Protein AF-A0A2N1M8H1-F1 (afdb_monomer)

Sequence (147 aa):
MIKPDRKKKKKLKVKGPETSVSSFRYTPVETLIEIKKPDVLPATIKQPIPSDDWNTWHDKLGILIPNDLLPYVTEDPIYVSKRQEKLKGKHLAPGTKKWFEAIEDRKRAAEQIVENETYMREWTARAKLWGTSFNSIEHRVAHLRIY

Mean predicted aligned error: 17.43 Å

Structure (mmCIF, N/CA/C/O backbone):
data_AF-A0A2N1M8H1-F1
#
_entry.id   AF-A0A2N1M8H1-F1
#
loop_
_atom_site.group_PDB
_atom_site.id
_atom_site.type_symbol
_atom_site.label_atom_id
_atom_site.label_alt_id
_atom_site.label_comp_id
_atom_site.label_asym_id
_atom_site.label_entity_id
_atom_site.label_seq_id
_atom_site.pdbx_PDB_ins_code
_atom_site.Cartn_x
_atom_site.Cartn_y
_atom_site.Cartn_z
_atom_site.occupancy
_atom_site.B_iso_or_equiv
_atom_site.auth_seq_id
_atom_site.auth_comp_id
_atom_site.auth_asym_id
_atom_site.auth_atom_id
_atom_site.pdbx_PDB_model_num
ATOM 1 N N . MET A 1 1 ? 56.150 -26.799 7.725 1.00 42.25 1 MET A N 1
ATOM 2 C CA . MET A 1 1 ? 55.649 -26.504 6.360 1.00 42.25 1 MET A CA 1
ATOM 3 C C . MET A 1 1 ? 54.594 -27.542 5.998 1.00 42.25 1 MET A C 1
ATOM 5 O O . MET A 1 1 ? 54.936 -28.701 5.813 1.00 42.25 1 MET A O 1
ATOM 9 N N . ILE A 1 2 ? 53.314 -27.160 6.004 1.00 44.47 2 ILE A N 1
ATOM 10 C CA . ILE A 1 2 ? 52.161 -28.065 5.854 1.00 44.47 2 ILE A CA 1
ATOM 11 C C . ILE A 1 2 ? 51.656 -27.968 4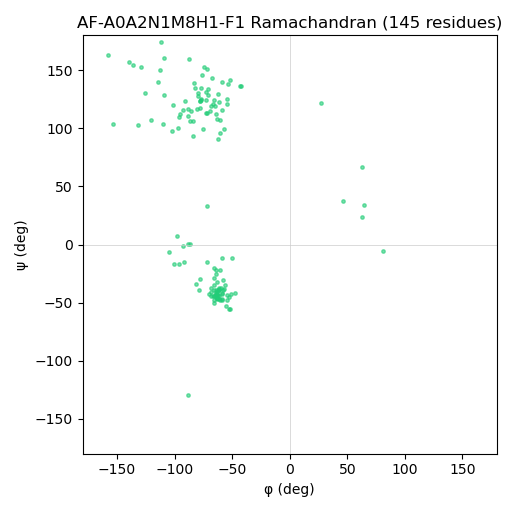.409 1.00 44.47 2 ILE A C 1
ATOM 13 O O . ILE A 1 2 ? 51.309 -26.883 3.949 1.00 44.47 2 ILE A O 1
ATOM 17 N N . LYS A 1 3 ? 51.653 -29.089 3.679 1.00 48.41 3 LYS A N 1
ATOM 18 C CA . LYS A 1 3 ? 51.084 -29.188 2.323 1.00 48.41 3 LYS A CA 1
ATOM 19 C C . LYS A 1 3 ? 49.565 -29.399 2.429 1.00 48.41 3 LYS A C 1
ATOM 21 O O . LYS A 1 3 ? 49.163 -30.261 3.209 1.00 48.41 3 LYS A O 1
ATOM 26 N N . PRO A 1 4 ? 48.716 -28.695 1.661 1.00 48.53 4 PRO A N 1
ATOM 27 C CA . PRO A 1 4 ? 47.286 -28.971 1.668 1.00 48.53 4 PRO A CA 1
ATOM 28 C C . PRO A 1 4 ? 46.940 -30.190 0.799 1.00 48.53 4 PRO A C 1
ATOM 30 O O . PRO A 1 4 ? 47.341 -30.308 -0.360 1.00 48.53 4 PRO A O 1
ATOM 33 N N . ASP A 1 5 ? 46.175 -31.087 1.411 1.00 43.78 5 ASP A N 1
ATOM 34 C CA . ASP A 1 5 ? 45.661 -32.352 0.894 1.00 43.78 5 ASP A CA 1
ATOM 35 C C . ASP A 1 5 ? 44.533 -32.130 -0.142 1.00 43.78 5 ASP A C 1
ATOM 37 O O . ASP A 1 5 ? 43.533 -31.452 0.118 1.00 43.78 5 ASP A O 1
ATOM 41 N N . ARG A 1 6 ? 44.691 -32.686 -1.353 1.00 48.41 6 ARG A N 1
ATOM 42 C CA . ARG A 1 6 ? 43.713 -32.597 -2.455 1.00 48.41 6 ARG A CA 1
ATOM 43 C C . ARG A 1 6 ? 42.649 -33.686 -2.291 1.00 48.41 6 ARG A C 1
ATOM 45 O O . ARG A 1 6 ? 42.781 -34.789 -2.821 1.00 48.41 6 ARG A O 1
ATOM 52 N N . LYS A 1 7 ? 41.531 -33.354 -1.640 1.00 50.09 7 LYS A N 1
ATOM 53 C CA . LYS A 1 7 ? 40.344 -34.225 -1.595 1.00 50.09 7 LYS A CA 1
ATOM 54 C C . LYS A 1 7 ? 39.739 -34.413 -2.998 1.00 50.09 7 LYS A C 1
ATOM 56 O O . LYS A 1 7 ? 39.186 -33.485 -3.587 1.00 50.09 7 LYS A O 1
ATOM 61 N N . LYS A 1 8 ? 39.820 -35.640 -3.526 1.00 49.22 8 LYS A N 1
ATOM 62 C CA . LYS A 1 8 ? 39.159 -36.088 -4.765 1.00 49.22 8 LYS A CA 1
ATOM 63 C C . LYS A 1 8 ? 37.633 -36.102 -4.578 1.00 49.22 8 LYS A C 1
ATOM 65 O O . LYS A 1 8 ? 37.123 -36.834 -3.732 1.00 49.22 8 LYS A O 1
ATOM 70 N N . LYS A 1 9 ? 36.886 -35.345 -5.390 1.00 51.19 9 LYS A N 1
ATOM 71 C CA . LYS A 1 9 ? 35.415 -35.438 -5.459 1.00 51.19 9 LYS A CA 1
ATOM 72 C C . LYS A 1 9 ? 35.010 -36.665 -6.292 1.00 51.19 9 LYS A C 1
ATOM 74 O O . LYS A 1 9 ? 35.322 -36.736 -7.479 1.00 51.19 9 LYS A O 1
ATOM 79 N N . LYS A 1 10 ? 34.318 -37.631 -5.674 1.00 44.69 10 LYS A N 1
ATOM 80 C CA . LYS A 1 10 ? 33.643 -38.748 -6.362 1.00 44.69 10 LYS A CA 1
ATOM 81 C C . LYS A 1 10 ? 32.501 -38.192 -7.229 1.00 44.69 10 LYS A C 1
ATOM 83 O O . LYS A 1 10 ? 31.631 -37.495 -6.716 1.00 44.69 10 LYS A O 1
ATOM 88 N N . LYS A 1 11 ? 32.502 -38.504 -8.531 1.00 45.94 11 LYS A N 1
ATOM 89 C CA . LYS A 1 11 ? 31.387 -38.234 -9.456 1.00 45.94 11 LYS A CA 1
ATOM 90 C C . LYS A 1 11 ? 30.229 -39.185 -9.136 1.00 45.94 11 LYS A C 1
ATOM 92 O O . LYS A 1 11 ? 30.358 -40.390 -9.334 1.00 45.94 11 LYS A O 1
ATOM 97 N N . LEU A 1 12 ? 29.114 -38.644 -8.652 1.00 46.00 12 LEU A N 1
ATOM 98 C CA . LEU A 1 12 ? 27.834 -39.348 -8.583 1.00 46.00 12 LEU A CA 1
ATOM 99 C C . LEU A 1 12 ? 27.211 -39.371 -9.983 1.00 46.00 12 LEU A C 1
ATOM 101 O O . LEU A 1 12 ? 27.070 -38.341 -10.639 1.00 46.00 12 LEU A O 1
ATOM 105 N N . LYS A 1 13 ? 26.909 -40.580 -10.450 1.00 41.41 13 LYS A N 1
ATOM 106 C CA . LYS A 1 13 ? 26.335 -40.886 -11.757 1.00 41.41 13 LYS A CA 1
ATOM 107 C C . LYS A 1 13 ? 24.819 -40.712 -11.661 1.00 41.41 13 LYS A C 1
ATOM 109 O O . LYS A 1 13 ? 24.155 -41.528 -11.030 1.00 41.41 13 LYS A O 1
ATOM 114 N N . VAL A 1 14 ? 24.288 -39.637 -12.240 1.00 41.50 14 VAL A N 1
ATOM 115 C CA . VAL A 1 14 ? 22.838 -39.410 -12.337 1.00 41.50 14 VAL A CA 1
ATOM 116 C C . VAL A 1 14 ? 22.309 -40.237 -13.506 1.00 41.50 14 VAL A C 1
ATOM 118 O O . VAL A 1 14 ? 22.723 -40.057 -14.649 1.00 41.50 14 VAL A O 1
ATOM 121 N N . LYS A 1 15 ? 21.446 -41.197 -13.181 1.00 39.72 15 LYS A N 1
ATOM 122 C CA . LYS A 1 15 ? 20.720 -42.064 -14.110 1.00 39.72 15 LYS A CA 1
ATOM 123 C C . LYS A 1 15 ? 19.425 -41.325 -14.471 1.00 39.72 15 LYS A C 1
ATOM 125 O O . LYS A 1 15 ? 18.656 -41.001 -13.570 1.00 39.72 15 LYS A O 1
ATOM 130 N N . GLY A 1 16 ? 19.243 -40.973 -15.742 1.00 38.59 16 GLY A N 1
ATOM 131 C CA . GLY A 1 16 ? 18.043 -40.280 -16.218 1.00 38.59 16 GLY A CA 1
ATOM 132 C C . GLY A 1 16 ? 16.817 -41.202 -16.244 1.00 38.59 16 GLY A C 1
ATOM 133 O O . GLY A 1 16 ? 16.988 -42.407 -16.433 1.00 38.59 16 GLY A O 1
ATOM 134 N N . PRO A 1 17 ? 15.597 -40.670 -16.068 1.00 45.47 17 PRO A N 1
ATOM 135 C CA . PRO A 1 17 ? 14.384 -41.382 -16.431 1.00 45.47 17 PRO A CA 1
ATOM 136 C C . PRO A 1 17 ? 13.955 -41.021 -17.861 1.00 45.47 17 PRO A C 1
ATOM 138 O O . PRO A 1 17 ? 13.609 -39.881 -18.172 1.00 45.47 17 PRO A O 1
ATOM 141 N N . GLU A 1 18 ? 13.984 -42.032 -18.724 1.00 37.56 18 GLU A N 1
ATOM 142 C CA . GLU A 1 18 ? 13.309 -42.067 -20.019 1.00 37.56 18 GLU A CA 1
ATOM 143 C C . GLU A 1 18 ? 11.797 -41.934 -19.786 1.00 37.56 18 GLU A C 1
ATOM 145 O O . GLU A 1 18 ? 11.207 -42.728 -19.056 1.00 37.56 18 GLU A O 1
ATOM 150 N N . THR A 1 19 ? 11.160 -40.922 -20.378 1.00 38.97 19 THR A N 1
ATOM 151 C CA . THR A 1 19 ? 9.695 -40.798 -20.373 1.00 38.97 19 THR A CA 1
ATOM 152 C C . THR A 1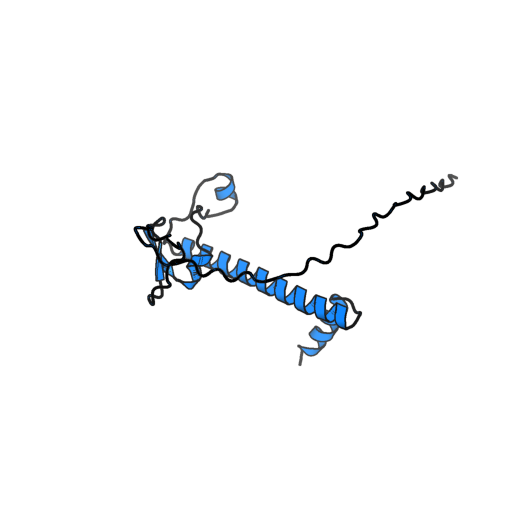 19 ? 9.190 -41.050 -21.786 1.00 38.97 19 THR A C 1
ATOM 154 O O . THR A 1 19 ? 9.337 -40.218 -22.678 1.00 38.97 19 THR A O 1
ATOM 157 N N . SER A 1 20 ? 8.641 -42.248 -21.979 1.00 39.03 20 SER A N 1
ATOM 158 C CA . SER A 1 20 ? 7.969 -42.691 -23.195 1.00 39.03 20 SER A CA 1
ATOM 159 C C . SER A 1 20 ? 6.552 -42.111 -23.267 1.00 39.03 20 SER A C 1
ATOM 161 O O . SER A 1 20 ? 5.754 -42.305 -22.358 1.00 39.03 20 SER A O 1
ATOM 163 N N . VAL A 1 21 ? 6.296 -41.409 -24.373 1.00 42.88 21 VAL A N 1
ATOM 164 C CA . VAL A 1 21 ? 5.066 -41.305 -25.183 1.00 42.88 21 VAL A CA 1
ATOM 165 C C . VAL A 1 21 ? 3.714 -41.535 -24.485 1.00 42.88 21 VAL A C 1
ATOM 167 O O . VAL A 1 21 ? 3.389 -42.650 -24.097 1.00 42.88 21 VAL A O 1
ATOM 170 N N . SER A 1 22 ? 2.829 -40.535 -24.541 1.00 39.84 22 SER A N 1
ATOM 171 C CA . SER A 1 22 ? 1.408 -40.804 -24.811 1.00 39.84 22 SER A CA 1
ATOM 172 C C . SER A 1 22 ? 0.743 -39.589 -25.453 1.00 39.84 22 SER A C 1
ATOM 174 O O . SER A 1 22 ? 0.475 -38.574 -24.812 1.00 39.84 22 SER A O 1
ATOM 176 N N . SER A 1 23 ? 0.521 -39.695 -26.761 1.00 44.16 23 SER A N 1
ATOM 177 C CA . SER A 1 23 ? -0.279 -38.761 -27.546 1.00 44.16 23 SER A CA 1
ATOM 178 C C . SER A 1 23 ? -1.753 -39.023 -27.235 1.00 44.16 23 SER A C 1
ATOM 180 O O . SER A 1 23 ? -2.344 -39.972 -27.747 1.00 44.16 23 SER A O 1
ATOM 182 N N . PHE A 1 24 ? -2.345 -38.206 -26.366 1.00 43.50 24 PHE A N 1
ATOM 183 C CA . PHE A 1 24 ? -3.786 -38.230 -26.141 1.00 43.50 24 PHE A CA 1
ATOM 184 C C . PHE A 1 24 ? -4.474 -37.344 -27.183 1.00 43.50 24 PHE A C 1
ATOM 186 O O . PHE A 1 24 ? -4.265 -36.134 -27.243 1.00 43.50 24 PHE A O 1
ATOM 193 N N . ARG A 1 25 ? -5.268 -37.985 -28.045 1.00 38.53 25 ARG A N 1
ATOM 194 C CA . ARG A 1 25 ? -6.170 -37.336 -28.998 1.00 38.53 25 ARG A CA 1
ATOM 195 C C . ARG A 1 25 ? -7.352 -36.746 -28.228 1.00 38.53 25 ARG A C 1
ATOM 197 O O . ARG A 1 25 ? -7.968 -37.453 -27.436 1.00 38.53 25 ARG A O 1
ATOM 204 N N . TYR A 1 26 ? -7.687 -35.488 -28.492 1.00 37.12 26 TYR A N 1
ATOM 205 C CA . TYR A 1 26 ? -8.922 -34.875 -28.010 1.00 37.12 26 TYR A CA 1
ATOM 206 C C . TYR A 1 26 ? -10.026 -35.075 -29.051 1.00 37.12 26 TYR A C 1
ATOM 208 O O . TYR A 1 26 ? -9.876 -34.661 -30.199 1.00 37.12 26 TYR A O 1
ATOM 216 N N . THR A 1 27 ? -11.138 -35.681 -28.646 1.00 47.34 27 THR A N 1
ATOM 217 C CA . THR A 1 27 ? -12.429 -35.546 -29.334 1.00 47.34 27 THR A CA 1
ATOM 218 C C . THR A 1 27 ? -13.353 -34.716 -28.445 1.00 47.34 27 THR A C 1
ATOM 220 O O . THR A 1 27 ? -13.493 -35.065 -27.269 1.00 47.34 27 THR A O 1
ATOM 223 N N . PRO A 1 28 ? -13.994 -33.649 -28.951 1.00 40.12 28 PRO A N 1
ATOM 224 C CA . PRO A 1 28 ? -15.018 -32.937 -28.203 1.00 40.12 28 PRO A CA 1
ATOM 225 C C . PRO A 1 28 ? -16.322 -33.739 -28.248 1.00 40.12 28 PRO A C 1
ATOM 227 O O . PRO A 1 28 ? -16.825 -34.055 -29.324 1.00 40.12 28 PRO A O 1
ATOM 230 N N . VAL A 1 29 ? -16.862 -34.077 -27.079 1.00 42.94 29 VAL A N 1
ATOM 231 C CA . VAL A 1 29 ? -18.229 -34.589 -26.940 1.00 42.94 29 VAL A CA 1
ATOM 232 C C . VAL A 1 29 ? -19.105 -33.402 -26.554 1.00 42.94 29 VAL A C 1
ATOM 234 O O . VAL A 1 29 ? -19.115 -32.977 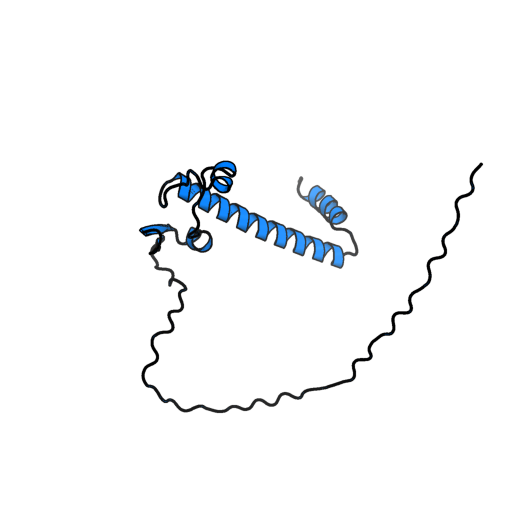-25.400 1.00 42.94 29 VAL A O 1
ATOM 237 N N . GLU A 1 30 ? -19.815 -32.845 -27.530 1.00 50.44 30 GLU A N 1
ATOM 238 C CA . GLU A 1 30 ? -20.933 -31.940 -27.280 1.00 50.44 30 GLU A CA 1
ATOM 239 C C . GLU A 1 30 ? -22.103 -32.771 -26.749 1.00 50.44 30 GLU A C 1
ATOM 241 O O . GLU A 1 30 ? -22.654 -33.620 -27.446 1.00 50.44 30 GLU A O 1
ATOM 246 N N . THR A 1 31 ? -22.474 -32.549 -25.491 1.00 51.34 31 THR A N 1
ATOM 247 C CA . THR A 1 31 ? -23.744 -33.032 -24.943 1.00 51.34 31 THR A CA 1
ATOM 248 C C . THR A 1 31 ? -24.542 -31.824 -24.478 1.00 51.34 31 THR A C 1
ATOM 250 O O . THR A 1 31 ? -24.205 -31.162 -23.499 1.00 51.34 31 THR A O 1
ATOM 253 N N . LEU A 1 32 ? -25.587 -31.511 -25.247 1.00 46.72 32 LEU A N 1
ATOM 254 C CA . LEU A 1 32 ? -26.647 -30.580 -24.882 1.00 46.72 32 LEU A CA 1
ATOM 255 C C . LEU A 1 32 ? -27.379 -31.147 -23.665 1.00 46.72 32 LEU A C 1
ATOM 257 O O . LEU A 1 32 ? -28.105 -32.132 -23.789 1.00 46.72 32 LEU A O 1
ATOM 261 N N . ILE A 1 33 ? -27.181 -30.541 -22.494 1.00 48.59 33 ILE A N 1
ATOM 262 C CA . ILE A 1 33 ? -27.968 -30.871 -21.307 1.00 48.59 33 ILE A CA 1
ATOM 263 C C . ILE A 1 33 ? -29.117 -29.874 -21.196 1.00 48.59 33 ILE A C 1
ATOM 265 O O . ILE A 1 33 ? -28.956 -28.680 -20.953 1.00 48.59 33 ILE A O 1
ATOM 269 N N . GLU A 1 34 ? -30.274 -30.465 -21.447 1.00 46.44 34 GLU A N 1
ATOM 270 C CA . GLU A 1 34 ? -31.648 -30.025 -21.316 1.00 46.44 34 GLU A CA 1
ATOM 271 C C . GLU A 1 34 ? -31.934 -29.248 -20.020 1.00 46.44 34 GLU A C 1
ATOM 273 O O . GLU A 1 34 ? -31.504 -29.597 -18.919 1.00 46.44 34 GLU A O 1
ATOM 278 N N . ILE A 1 35 ? -32.685 -28.159 -20.177 1.00 50.50 35 ILE A N 1
ATOM 279 C CA . ILE A 1 35 ? -33.050 -27.211 -19.128 1.00 50.50 35 ILE A CA 1
ATOM 280 C C . ILE A 1 35 ? -34.023 -27.884 -18.156 1.00 50.50 35 ILE A C 1
ATOM 282 O O . ILE A 1 35 ? -35.178 -28.142 -18.491 1.00 50.50 35 ILE A O 1
ATOM 286 N N . LYS A 1 36 ? -33.586 -28.072 -16.910 1.00 34.25 36 LYS A N 1
ATOM 287 C CA . LYS A 1 36 ? -34.465 -28.328 -15.764 1.00 34.25 36 LYS A CA 1
ATOM 288 C C . LYS A 1 36 ? -34.061 -27.407 -14.609 1.00 34.25 36 LYS A C 1
ATOM 290 O O . LYS A 1 36 ? -33.063 -27.641 -13.937 1.00 34.25 36 LYS A O 1
ATOM 295 N N . LYS A 1 37 ? -34.832 -26.337 -14.394 1.00 46.84 37 LYS A N 1
ATOM 296 C CA . LYS A 1 37 ? -34.921 -25.638 -13.095 1.00 46.84 37 LYS A CA 1
ATOM 297 C C . LYS A 1 37 ? -35.934 -26.410 -12.237 1.00 46.84 37 LYS A C 1
ATOM 299 O O . LYS A 1 37 ? -36.940 -26.854 -12.794 1.00 46.84 37 LYS A O 1
ATOM 304 N N . PRO A 1 38 ? -35.678 -26.608 -10.933 1.00 48.78 38 PRO A N 1
ATOM 305 C CA . PRO A 1 38 ? -35.945 -25.528 -9.981 1.00 48.78 38 PRO A CA 1
ATOM 306 C C . PRO A 1 38 ? -34.890 -25.342 -8.870 1.00 48.78 38 PRO A C 1
ATOM 308 O O . PRO A 1 38 ? -34.143 -26.248 -8.518 1.00 48.78 38 PRO A O 1
ATOM 311 N N . ASP A 1 39 ? -34.889 -24.115 -8.347 1.00 49.38 39 ASP A N 1
ATOM 312 C CA . ASP A 1 39 ? -34.418 -23.669 -7.029 1.00 49.38 39 ASP A CA 1
ATOM 313 C C . ASP A 1 39 ? -32.931 -23.834 -6.686 1.00 49.38 39 ASP A C 1
ATOM 315 O O . ASP A 1 39 ? -32.535 -24.526 -5.751 1.00 49.38 39 ASP A O 1
ATOM 319 N N . VAL A 1 40 ? -32.090 -23.083 -7.403 1.00 41.75 40 VAL A N 1
ATOM 320 C CA . VAL A 1 40 ? -30.718 -22.787 -6.975 1.00 41.75 40 VAL A CA 1
ATOM 321 C C . VAL A 1 40 ? -30.723 -21.431 -6.268 1.00 41.75 40 VAL A C 1
ATOM 323 O O . VAL A 1 40 ? -30.963 -20.397 -6.893 1.00 41.75 40 VAL A O 1
ATOM 326 N N . LEU A 1 41 ? -30.470 -21.452 -4.956 1.00 58.16 41 LEU A N 1
ATOM 327 C CA . LEU A 1 41 ? -30.067 -20.287 -4.160 1.00 58.16 41 LEU A CA 1
ATOM 328 C C . LEU A 1 41 ? -29.013 -19.493 -4.944 1.00 58.16 41 LEU A C 1
ATOM 330 O O . LEU A 1 41 ? -28.111 -20.127 -5.497 1.00 58.16 41 LEU A O 1
ATOM 334 N N . PRO A 1 42 ? -29.067 -18.149 -5.012 1.00 46.12 42 PRO A N 1
ATOM 335 C CA . PRO A 1 42 ? -28.033 -17.416 -5.719 1.00 46.12 42 PRO A CA 1
ATOM 336 C C . PRO A 1 42 ? -26.701 -17.751 -5.055 1.00 46.12 42 PRO A C 1
ATOM 338 O O . PRO A 1 42 ? -26.487 -17.453 -3.879 1.00 46.12 42 PRO A O 1
ATOM 341 N N . ALA A 1 43 ? -25.812 -18.400 -5.807 1.00 46.56 43 ALA A N 1
ATOM 342 C CA . ALA A 1 43 ? -24.410 -18.454 -5.463 1.00 46.56 43 ALA A CA 1
ATOM 343 C C . ALA A 1 43 ? -23.963 -16.996 -5.363 1.00 46.56 43 ALA A C 1
ATOM 345 O O . ALA A 1 43 ? -23.787 -16.321 -6.376 1.00 46.56 43 ALA A O 1
ATOM 346 N N . THR A 1 44 ? -23.893 -16.485 -4.132 1.00 43.94 44 THR A N 1
ATOM 347 C CA . THR A 1 44 ? -23.395 -15.154 -3.824 1.00 43.94 44 THR A CA 1
ATOM 348 C C . THR A 1 44 ? -21.943 -15.123 -4.269 1.00 43.94 44 THR A C 1
ATOM 350 O O . THR A 1 44 ? -21.031 -15.489 -3.527 1.00 43.94 44 THR A O 1
ATOM 353 N N . ILE A 1 45 ? -21.723 -14.711 -5.514 1.00 49.75 45 ILE A N 1
ATOM 354 C CA . ILE A 1 45 ? -20.451 -14.175 -5.961 1.00 49.75 45 ILE A CA 1
ATOM 355 C C . ILE A 1 45 ? -20.247 -12.940 -5.078 1.00 49.75 45 ILE A C 1
ATOM 357 O O . ILE A 1 45 ? -20.816 -11.885 -5.325 1.00 49.75 45 ILE A O 1
ATOM 361 N N . LYS A 1 46 ? -19.500 -13.103 -3.978 1.00 55.69 46 LYS A N 1
ATOM 362 C CA . LYS A 1 46 ? -19.116 -12.040 -3.032 1.00 55.69 46 LYS A CA 1
ATOM 363 C C . LYS A 1 46 ? -18.077 -11.091 -3.639 1.00 55.69 46 LYS A C 1
ATOM 365 O O . LYS A 1 46 ? -17.172 -10.644 -2.943 1.00 55.69 46 LYS A O 1
ATOM 370 N N . GLN A 1 47 ? -18.131 -10.841 -4.940 1.00 60.12 47 GLN A N 1
ATOM 371 C CA . GLN A 1 47 ? -17.460 -9.668 -5.470 1.00 60.12 47 GLN A CA 1
ATOM 372 C C . GLN A 1 47 ? -18.496 -8.556 -5.362 1.00 60.12 47 GLN A C 1
ATOM 374 O O . GLN A 1 47 ? -19.534 -8.673 -6.017 1.00 60.12 47 GLN A O 1
ATOM 379 N N . PRO A 1 48 ? -18.305 -7.558 -4.478 1.00 61.28 48 PRO A N 1
ATOM 380 C CA . PRO A 1 48 ? -19.208 -6.423 -4.450 1.00 61.28 48 PRO A CA 1
ATOM 381 C C . PRO A 1 48 ? -19.243 -5.850 -5.865 1.00 61.28 48 PRO A C 1
ATOM 383 O O . PRO A 1 48 ? -18.204 -5.538 -6.447 1.00 61.28 48 PRO A O 1
ATOM 386 N N . ILE A 1 49 ? -20.443 -5.816 -6.444 1.00 56.41 49 ILE A N 1
ATOM 387 C CA . ILE A 1 49 ? -20.708 -5.097 -7.686 1.00 56.41 49 ILE A CA 1
ATOM 388 C C . ILE A 1 49 ? -20.223 -3.670 -7.412 1.00 56.41 49 ILE A C 1
ATOM 390 O O . ILE A 1 49 ? -20.648 -3.118 -6.394 1.00 56.41 49 ILE A O 1
ATOM 394 N N . PRO A 1 50 ? -19.322 -3.094 -8.229 1.00 55.53 50 PRO A N 1
ATOM 395 C CA . PRO A 1 50 ? -18.925 -1.714 -8.034 1.00 55.53 50 PRO A CA 1
ATOM 396 C C . PRO A 1 50 ? -20.194 -0.879 -8.177 1.00 55.53 50 PRO A C 1
ATOM 398 O O . PRO A 1 50 ? -20.757 -0.779 -9.267 1.00 55.53 50 PRO A O 1
ATOM 401 N N . SER A 1 51 ? -20.704 -0.364 -7.062 1.00 58.94 51 SER A N 1
ATOM 402 C CA . SER A 1 51 ? -21.692 0.699 -7.099 1.00 58.94 51 SER A CA 1
ATOM 403 C C . SER A 1 51 ? -21.052 1.870 -7.842 1.00 58.94 51 SER A C 1
ATOM 405 O O . SER A 1 51 ? -19.868 2.150 -7.650 1.00 58.94 51 SER A O 1
ATOM 407 N N . ASP A 1 52 ? -21.827 2.551 -8.686 1.00 64.56 52 ASP A N 1
ATOM 408 C CA . ASP A 1 52 ? -21.423 3.808 -9.348 1.00 64.56 52 ASP A CA 1
ATOM 409 C C . ASP A 1 52 ? -21.059 4.901 -8.312 1.00 64.56 52 ASP A C 1
ATOM 411 O O . ASP A 1 52 ? -20.455 5.932 -8.605 1.00 64.56 52 ASP A O 1
ATOM 415 N N . ASP A 1 53 ? -21.394 4.632 -7.052 1.00 68.75 53 ASP A N 1
ATOM 416 C CA . ASP A 1 53 ? -20.954 5.351 -5.878 1.00 68.75 53 ASP A CA 1
ATOM 417 C C . ASP A 1 53 ? -19.452 5.112 -5.660 1.00 68.75 53 ASP A C 1
ATOM 419 O O . ASP A 1 53 ? -19.002 3.993 -5.415 1.00 68.75 53 ASP A O 1
ATOM 423 N N . TRP A 1 54 ? -18.671 6.192 -5.699 1.00 83.81 54 TRP A N 1
ATOM 424 C CA . TRP A 1 54 ? -17.228 6.264 -5.419 1.00 83.81 54 TRP A CA 1
ATOM 425 C C . TRP A 1 54 ? -16.778 5.601 -4.097 1.00 83.81 54 TRP A C 1
ATOM 427 O O . TRP A 1 54 ? -15.577 5.397 -3.885 1.00 83.81 54 TRP A O 1
ATOM 437 N N . ASN A 1 55 ? -17.715 5.230 -3.221 1.00 90.69 55 ASN A N 1
ATOM 438 C CA . ASN A 1 55 ? -17.484 4.403 -2.047 1.00 90.69 55 ASN A CA 1
ATOM 439 C C . ASN A 1 55 ? -18.467 3.237 -1.971 1.00 90.69 55 ASN A C 1
ATOM 441 O O . ASN A 1 55 ? -19.634 3.355 -2.329 1.00 90.69 55 ASN A O 1
ATOM 445 N N . THR A 1 56 ? -18.017 2.171 -1.324 1.00 91.81 56 THR A N 1
ATOM 446 C CA . THR A 1 56 ? -18.816 1.004 -0.968 1.00 91.81 56 THR A CA 1
ATOM 447 C C . THR A 1 56 ? -18.926 0.896 0.554 1.00 91.81 56 THR A C 1
ATOM 449 O O . THR A 1 56 ? -17.961 1.137 1.287 1.00 91.81 56 THR A O 1
ATOM 452 N N . TRP A 1 57 ? -20.107 0.526 1.052 1.00 92.31 57 TRP A N 1
ATOM 453 C CA . TRP A 1 57 ? -20.310 0.204 2.466 1.00 92.31 57 TRP A CA 1
ATOM 454 C C . TRP A 1 57 ? -19.636 -1.125 2.818 1.00 92.31 57 TRP A C 1
ATOM 456 O O . TRP A 1 57 ? -19.859 -2.136 2.156 1.00 92.31 57 TRP A O 1
ATOM 466 N N . HIS A 1 58 ? -18.819 -1.141 3.870 1.00 90.25 58 HIS A N 1
ATOM 467 C CA . HIS A 1 58 ? -18.119 -2.342 4.311 1.00 90.25 58 HIS A CA 1
ATOM 468 C C . HIS A 1 58 ? -18.803 -2.961 5.534 1.00 90.25 58 HIS A C 1
ATOM 470 O O . HIS A 1 58 ? -18.520 -2.572 6.669 1.00 90.25 58 HIS A O 1
ATOM 476 N N . ASP A 1 59 ? -19.643 -3.976 5.316 1.00 89.31 59 ASP A N 1
ATOM 477 C CA . ASP A 1 59 ? -20.530 -4.583 6.327 1.00 89.31 59 ASP A CA 1
ATOM 478 C C . ASP A 1 59 ? -19.850 -4.915 7.662 1.00 89.31 59 ASP A C 1
ATOM 480 O O . ASP A 1 59 ? -20.401 -4.670 8.731 1.00 89.31 59 ASP A O 1
ATOM 484 N N . LYS A 1 60 ? -18.625 -5.451 7.619 1.00 89.62 60 LYS A N 1
ATOM 485 C CA . LYS A 1 60 ? -17.903 -5.889 8.827 1.00 89.62 60 LYS A CA 1
ATOM 486 C C . LYS A 1 60 ? -17.273 -4.758 9.628 1.00 89.62 60 LYS A C 1
ATOM 488 O O . LYS A 1 60 ? -17.079 -4.893 10.830 1.00 89.62 60 LYS A O 1
ATOM 493 N N . LEU A 1 61 ? -16.901 -3.679 8.946 1.00 88.88 61 LEU A N 1
ATOM 494 C CA . LEU A 1 61 ? -16.262 -2.525 9.574 1.00 88.88 61 LEU A CA 1
ATOM 495 C C . LEU A 1 61 ? -17.295 -1.438 9.891 1.00 88.88 61 LEU A C 1
ATOM 497 O O . LEU A 1 61 ? -17.006 -0.565 10.702 1.00 88.88 61 LEU A O 1
ATOM 501 N N . GLY A 1 62 ? -18.485 -1.505 9.281 1.00 90.69 62 GLY A N 1
ATOM 502 C CA . GLY A 1 62 ? -19.574 -0.552 9.477 1.00 90.69 62 GLY A CA 1
ATOM 503 C C . GLY A 1 62 ? -19.224 0.855 8.996 1.00 90.69 62 GLY A C 1
ATOM 504 O O . GLY A 1 62 ? -19.618 1.829 9.631 1.00 90.69 62 GLY A O 1
ATOM 505 N N . ILE A 1 63 ? -18.427 0.968 7.929 1.00 91.50 63 ILE A N 1
ATOM 506 C CA . ILE A 1 63 ? -17.936 2.245 7.394 1.00 91.50 63 ILE A CA 1
ATOM 507 C C . ILE A 1 63 ? -18.043 2.288 5.869 1.00 91.50 63 ILE A C 1
ATOM 509 O O . ILE A 1 63 ? -17.990 1.257 5.198 1.00 91.50 63 ILE A O 1
ATOM 513 N N . LEU A 1 64 ? -18.142 3.503 5.332 1.00 92.25 64 LEU A N 1
ATOM 514 C CA . LEU A 1 64 ? -18.044 3.790 3.902 1.00 92.25 64 LEU A CA 1
ATOM 515 C C . LEU A 1 64 ? -16.558 3.806 3.493 1.00 92.25 64 LEU A C 1
ATOM 517 O O . LEU A 1 64 ? -15.758 4.505 4.118 1.00 92.25 64 LEU A O 1
ATOM 521 N N . ILE A 1 65 ? -16.180 3.055 2.459 1.00 92.06 65 ILE A N 1
ATOM 522 C CA . ILE A 1 65 ? -14.791 2.928 1.994 1.00 92.06 65 ILE A CA 1
ATOM 523 C C . ILE A 1 65 ? -14.717 3.271 0.504 1.00 92.06 65 ILE A C 1
ATOM 525 O O . ILE A 1 65 ? -15.488 2.708 -0.266 1.00 92.06 65 ILE A O 1
ATOM 529 N N . PRO A 1 66 ? -13.794 4.147 0.062 1.00 92.31 66 PRO A N 1
ATOM 530 C CA . PRO A 1 66 ? -13.565 4.401 -1.361 1.00 92.31 66 PRO A CA 1
ATOM 531 C C . PRO A 1 66 ? -13.285 3.120 -2.158 1.00 92.31 66 PRO A C 1
ATOM 533 O O . PRO A 1 66 ? -12.507 2.276 -1.705 1.00 92.31 66 PRO A O 1
ATOM 536 N N . ASN A 1 67 ? -13.859 3.004 -3.358 1.00 91.25 67 ASN A N 1
ATOM 537 C CA . ASN A 1 67 ? -13.748 1.794 -4.186 1.00 91.25 67 ASN A CA 1
ATOM 538 C C . ASN A 1 67 ? -12.289 1.423 -4.488 1.00 91.25 67 ASN A C 1
ATOM 540 O O . ASN A 1 67 ? -11.901 0.260 -4.400 1.00 91.25 67 ASN A O 1
ATOM 544 N N . ASP A 1 68 ? -11.458 2.437 -4.715 1.00 90.94 68 ASP A N 1
ATOM 545 C CA . ASP A 1 68 ? -10.019 2.319 -4.957 1.00 90.94 68 ASP A CA 1
ATOM 546 C C . ASP A 1 68 ? -9.225 1.682 -3.810 1.00 90.94 68 ASP A C 1
ATOM 548 O O . ASP A 1 68 ? -8.103 1.215 -4.022 1.00 90.94 68 ASP A O 1
ATOM 552 N N . LEU A 1 69 ? -9.762 1.712 -2.588 1.00 91.75 69 LEU A N 1
ATOM 553 C CA . LEU A 1 69 ? -9.118 1.162 -1.398 1.00 91.75 69 LEU A CA 1
ATOM 554 C C . LEU A 1 69 ? 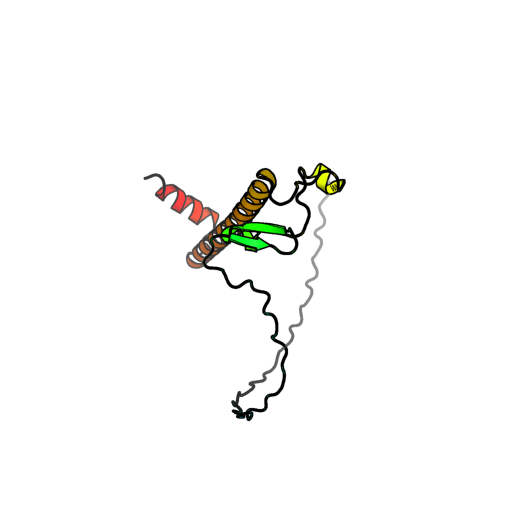-9.675 -0.210 -1.017 1.00 91.75 69 LEU A C 1
ATOM 556 O O . LEU A 1 69 ? -9.004 -0.927 -0.279 1.00 91.75 69 LEU A O 1
ATOM 560 N N . LEU A 1 70 ? -10.844 -0.608 -1.534 1.00 90.44 70 LEU A N 1
ATOM 561 C CA . LEU A 1 70 ? -11.493 -1.880 -1.192 1.00 90.44 70 LEU A CA 1
ATOM 562 C C . LEU A 1 70 ? -10.577 -3.106 -1.315 1.00 90.44 70 LEU A C 1
ATOM 564 O O . LEU A 1 70 ? -10.591 -3.914 -0.388 1.00 90.44 70 LEU A O 1
ATOM 568 N N . PRO A 1 71 ? -9.740 -3.257 -2.365 1.00 91.44 71 PRO A N 1
ATOM 569 C CA . PRO A 1 71 ? -8.857 -4.420 -2.474 1.00 91.44 71 PRO A CA 1
ATOM 570 C C . PRO A 1 71 ? -7.775 -4.476 -1.386 1.00 91.44 71 PRO A C 1
ATOM 572 O O . PRO A 1 71 ? -7.197 -5.532 -1.140 1.00 91.44 71 PRO A O 1
ATOM 575 N N . TYR A 1 72 ? -7.478 -3.339 -0.753 1.00 91.81 72 TYR A N 1
ATOM 576 C CA . TYR A 1 72 ? -6.393 -3.167 0.217 1.00 91.81 72 TYR A CA 1
ATOM 577 C C . TYR A 1 72 ? -6.890 -3.082 1.665 1.00 91.81 72 TYR A C 1
ATOM 579 O O . TYR A 1 72 ? -6.088 -3.066 2.607 1.00 91.81 72 TYR A O 1
ATOM 587 N N . VAL A 1 73 ? -8.208 -3.030 1.855 1.00 91.69 73 VAL A N 1
ATOM 588 C CA . VAL A 1 73 ? -8.832 -3.082 3.172 1.00 91.69 73 VAL A CA 1
ATOM 589 C C . VAL A 1 73 ? -8.824 -4.517 3.665 1.00 91.69 73 VAL A C 1
ATOM 591 O O . VAL A 1 73 ? -9.324 -5.429 3.015 1.00 91.69 73 VAL A O 1
ATOM 594 N N . THR A 1 74 ? -8.267 -4.708 4.855 1.00 89.62 74 THR A N 1
ATOM 595 C CA . THR A 1 74 ? -8.287 -5.990 5.555 1.00 89.62 74 THR A CA 1
ATOM 596 C C . THR A 1 74 ? -9.143 -5.870 6.804 1.00 89.62 74 THR A C 1
ATOM 598 O O . THR A 1 74 ? -9.190 -4.814 7.434 1.00 89.62 74 THR A O 1
ATOM 601 N N . GLU A 1 75 ? -9.760 -6.974 7.210 1.00 87.19 75 GLU A N 1
ATOM 602 C CA . GLU A 1 75 ? -10.516 -7.059 8.468 1.00 87.19 75 GLU A CA 1
ATOM 603 C C . GLU A 1 75 ? -9.600 -7.056 9.703 1.00 87.19 75 GLU A C 1
ATOM 605 O O . GLU A 1 75 ? -10.053 -6.821 10.822 1.00 87.19 75 GLU A O 1
ATOM 610 N N . ASP A 1 76 ? -8.302 -7.286 9.497 1.00 88.25 76 ASP A N 1
ATOM 611 C CA . ASP A 1 76 ? -7.307 -7.299 10.559 1.00 88.25 76 ASP A CA 1
ATOM 612 C C . ASP A 1 76 ? -7.084 -5.911 11.184 1.00 88.25 76 ASP A C 1
ATOM 614 O O . ASP A 1 76 ? -7.032 -4.898 10.473 1.00 88.25 76 ASP A O 1
ATOM 618 N N . PRO A 1 77 ? -6.859 -5.841 12.512 1.00 89.12 77 PRO A N 1
ATOM 619 C CA . PRO A 1 77 ? -6.597 -4.584 13.196 1.00 89.12 77 PRO A CA 1
ATOM 620 C C . PRO A 1 77 ? -5.312 -3.928 12.682 1.00 89.12 77 PRO A C 1
ATOM 622 O O . PRO A 1 77 ? -4.234 -4.527 12.664 1.00 89.12 77 PRO A O 1
ATOM 625 N N . ILE A 1 78 ? -5.411 -2.646 12.330 1.00 92.38 78 ILE A N 1
ATOM 626 C CA . ILE A 1 78 ? -4.255 -1.841 11.938 1.00 92.38 78 ILE A CA 1
ATOM 627 C C . ILE A 1 78 ? -3.627 -1.248 13.196 1.00 92.38 78 ILE A C 1
ATOM 629 O O . ILE A 1 78 ? -4.172 -0.336 13.818 1.00 92.38 78 ILE A O 1
ATOM 633 N N . TYR A 1 79 ? -2.476 -1.775 13.599 1.00 92.50 79 TYR A N 1
ATOM 634 C CA . TYR A 1 79 ? -1.771 -1.287 14.779 1.00 92.50 79 TYR A CA 1
ATOM 635 C C . TYR A 1 79 ? -1.060 0.036 14.516 1.00 92.50 79 TYR A C 1
ATOM 637 O O . TYR A 1 79 ? -0.498 0.261 13.450 1.00 92.50 79 TYR A O 1
ATOM 645 N N . VAL A 1 80 ? -1.004 0.889 15.542 1.00 89.50 80 VAL A N 1
ATOM 646 C CA . VAL A 1 80 ? -0.320 2.195 15.460 1.00 89.50 80 VAL A CA 1
ATOM 647 C C . VAL A 1 80 ? 1.190 2.034 15.222 1.00 89.50 80 VAL A C 1
ATOM 649 O O . VAL A 1 80 ? 1.851 2.936 14.722 1.00 89.50 80 VAL A O 1
ATOM 652 N N . SER A 1 81 ? 1.766 0.897 15.624 1.00 90.25 81 SER A N 1
ATOM 653 C CA . SER A 1 81 ? 3.181 0.585 15.409 1.00 90.25 81 SER A CA 1
ATOM 654 C C . SER A 1 81 ? 3.441 -0.920 15.466 1.00 90.25 81 SER A C 1
ATOM 656 O O . SER A 1 81 ? 2.679 -1.663 16.087 1.00 90.25 81 SER A O 1
ATOM 658 N N . LYS A 1 82 ? 4.599 -1.354 14.950 1.00 90.44 82 LYS A N 1
ATOM 659 C CA . LYS A 1 82 ? 5.071 -2.751 15.038 1.00 90.44 82 LYS A CA 1
ATOM 660 C C . LYS A 1 82 ? 5.201 -3.262 16.476 1.00 90.44 82 LYS A C 1
ATOM 662 O O . LYS A 1 82 ? 5.039 -4.449 16.741 1.00 90.44 82 LYS A O 1
ATOM 667 N N . ARG A 1 83 ? 5.508 -2.380 17.437 1.00 93.19 83 ARG A N 1
ATOM 668 C CA . ARG A 1 83 ? 5.548 -2.763 18.858 1.00 93.19 83 ARG A CA 1
ATOM 669 C C . ARG A 1 83 ? 4.145 -3.076 19.376 1.00 93.19 83 ARG A C 1
ATOM 671 O O . ARG A 1 83 ? 3.975 -4.074 20.065 1.00 93.19 83 ARG A O 1
ATOM 678 N N . GLN A 1 84 ? 3.161 -2.244 19.033 1.00 91.94 84 GLN A N 1
ATOM 679 C CA . GLN A 1 84 ? 1.762 -2.474 19.406 1.00 91.94 84 GLN A CA 1
ATOM 680 C C . GLN A 1 84 ? 1.204 -3.723 18.724 1.00 91.94 84 GLN A C 1
ATOM 682 O O . GLN A 1 84 ? 0.469 -4.463 19.358 1.00 91.94 84 GLN A O 1
ATOM 687 N N . GLU A 1 85 ? 1.617 -4.009 17.493 1.00 91.56 85 GLU A N 1
ATOM 688 C CA . GLU A 1 85 ? 1.260 -5.242 16.789 1.00 91.56 85 GLU A CA 1
ATOM 689 C C . GLU A 1 85 ? 1.753 -6.498 17.516 1.00 91.56 85 GLU A C 1
ATOM 691 O O . GLU A 1 85 ? 0.972 -7.419 17.759 1.00 91.56 85 GLU A O 1
ATOM 696 N N . LYS A 1 86 ? 3.024 -6.511 17.942 1.00 92.50 86 LYS A N 1
ATOM 697 C CA . LYS A 1 86 ? 3.595 -7.621 18.726 1.00 92.50 86 LYS A CA 1
ATOM 698 C C . LYS A 1 86 ? 2.895 -7.813 20.067 1.00 92.50 86 LYS A C 1
ATOM 700 O O . LYS A 1 86 ? 2.702 -8.940 20.501 1.00 92.50 86 LYS A O 1
ATOM 705 N N . LEU A 1 87 ? 2.533 -6.710 20.719 1.00 93.62 87 LEU A N 1
ATOM 706 C CA . LEU A 1 87 ? 1.857 -6.716 22.016 1.00 93.62 87 LEU A CA 1
ATOM 707 C C . LEU A 1 87 ? 0.329 -6.816 21.895 1.00 93.62 87 LEU A C 1
ATOM 709 O O . LEU A 1 87 ? -0.347 -6.774 22.917 1.00 93.62 87 LEU A O 1
ATOM 713 N N . LYS A 1 88 ? -0.212 -6.894 20.668 1.00 91.00 88 LYS A N 1
ATOM 714 C CA . LYS A 1 88 ? -1.651 -6.813 20.367 1.00 91.00 88 LYS A CA 1
ATOM 715 C C . LYS A 1 88 ? -2.351 -5.661 21.108 1.00 91.00 88 LYS A C 1
ATOM 717 O O . LYS A 1 88 ? -3.484 -5.788 21.554 1.00 91.00 88 LYS A O 1
ATOM 722 N N . GLY A 1 89 ? -1.651 -4.535 21.236 1.00 91.25 89 GLY A N 1
ATOM 723 C CA . GLY A 1 89 ? -2.084 -3.370 21.998 1.00 91.25 89 GLY A CA 1
ATOM 724 C C . GLY A 1 89 ? -2.927 -2.397 21.171 1.00 91.25 89 GLY A C 1
ATOM 725 O O . GLY A 1 89 ? -3.903 -2.768 20.520 1.00 91.25 89 GLY A O 1
ATOM 726 N N . LYS A 1 90 ? -2.555 -1.114 21.200 1.00 92.31 90 LYS A N 1
ATOM 727 C CA . LYS A 1 90 ? -3.327 -0.029 20.588 1.00 92.31 90 LYS A CA 1
ATOM 728 C C . LYS A 1 90 ? -3.397 -0.169 19.065 1.00 92.31 90 LYS A C 1
ATOM 730 O O . LYS A 1 90 ? -2.377 -0.091 18.371 1.00 92.31 90 LYS A O 1
ATOM 735 N N . HIS A 1 91 ? -4.618 -0.298 18.564 1.00 93.75 91 HIS A N 1
ATOM 736 C CA . HIS A 1 91 ? -4.954 -0.280 17.147 1.00 93.75 91 HIS A CA 1
ATOM 737 C C . HIS A 1 91 ? -5.699 1.005 16.774 1.00 93.75 91 HIS A C 1
ATOM 739 O O . HIS A 1 91 ? -6.199 1.736 17.634 1.00 93.75 91 HIS A O 1
ATOM 745 N N . LEU A 1 92 ? -5.690 1.314 15.483 1.00 92.56 92 LEU A N 1
ATOM 746 C CA . LEU A 1 92 ? -6.455 2.397 14.890 1.00 92.56 92 LEU A CA 1
ATOM 747 C C . LEU A 1 92 ? -7.911 1.956 14.758 1.00 92.56 92 LEU A C 1
ATOM 749 O O . LEU A 1 92 ? -8.186 0.843 14.311 1.00 92.56 92 LEU A O 1
ATOM 753 N N . ALA A 1 93 ? -8.832 2.837 15.139 1.00 92.06 93 ALA A N 1
ATOM 754 C CA . ALA A 1 93 ? -10.249 2.595 14.926 1.00 92.06 93 ALA A CA 1
ATOM 755 C C . ALA A 1 93 ? -10.569 2.700 13.420 1.00 92.06 93 ALA A C 1
ATOM 757 O O . ALA A 1 93 ? -10.113 3.665 12.783 1.00 92.06 93 ALA A O 1
ATOM 758 N N . PRO A 1 94 ? -11.334 1.746 12.856 1.00 92.94 94 PRO A N 1
ATOM 759 C CA . PRO A 1 94 ? -11.817 1.824 11.482 1.00 92.94 94 PRO A CA 1
ATOM 760 C C . PRO A 1 94 ? -12.524 3.155 11.204 1.00 92.94 94 PRO A C 1
ATOM 762 O O . PRO A 1 94 ? -13.200 3.700 12.074 1.00 92.94 94 PRO A O 1
ATOM 765 N N . GLY A 1 95 ? -12.323 3.711 10.008 1.00 90.75 95 GLY A N 1
ATOM 766 C CA . GLY A 1 95 ? -12.946 4.973 9.588 1.00 90.75 95 GLY A CA 1
ATOM 767 C C . GLY A 1 95 ? -12.263 6.251 10.093 1.00 90.75 95 GLY A C 1
ATOM 768 O O . GLY A 1 95 ? -12.634 7.348 9.685 1.00 90.75 95 GLY A O 1
ATOM 769 N N . THR A 1 96 ? -11.238 6.157 10.947 1.00 93.19 96 THR A N 1
ATOM 770 C CA . THR A 1 96 ? -10.437 7.338 11.316 1.00 93.19 96 THR A CA 1
ATOM 771 C C . THR A 1 96 ? -9.503 7.758 10.178 1.00 93.19 96 THR A C 1
ATOM 773 O O . THR A 1 96 ? -9.042 6.921 9.407 1.00 93.19 96 THR A O 1
ATOM 776 N N . LYS A 1 97 ? -9.133 9.047 10.101 1.00 93.50 97 LYS A N 1
ATOM 777 C CA . LYS A 1 97 ? -8.196 9.544 9.071 1.00 93.50 97 LYS A CA 1
ATOM 778 C C . LYS A 1 97 ? -6.884 8.749 9.035 1.00 93.50 97 LYS A C 1
ATOM 780 O O . LYS A 1 97 ? -6.449 8.325 7.975 1.00 93.50 97 LYS A O 1
ATOM 785 N N . LYS A 1 98 ? -6.305 8.470 10.208 1.00 93.62 98 LYS A N 1
ATOM 786 C CA . LYS A 1 98 ? -5.077 7.666 10.331 1.00 93.62 98 LYS A CA 1
ATOM 787 C C . LYS A 1 98 ? -5.253 6.231 9.837 1.00 93.62 98 LYS A C 1
ATOM 789 O O . LYS A 1 98 ? -4.298 5.622 9.373 1.00 93.62 98 LYS A O 1
ATOM 794 N N . TRP A 1 99 ? -6.451 5.671 9.993 1.00 94.94 99 TRP A N 1
ATOM 795 C CA . TRP A 1 99 ? -6.762 4.335 9.499 1.00 94.94 99 TRP A CA 1
ATOM 796 C C . TRP A 1 99 ? -6.815 4.317 7.966 1.00 94.94 99 TRP A C 1
ATOM 798 O O . TRP A 1 99 ? -6.216 3.430 7.366 1.00 94.94 99 TRP A O 1
ATOM 808 N N . PHE A 1 100 ? -7.427 5.331 7.342 1.00 94.12 100 PHE A N 1
ATOM 809 C CA . PHE A 1 100 ? -7.404 5.493 5.884 1.00 94.12 100 PHE A CA 1
ATOM 810 C C . PHE A 1 100 ? -5.988 5.724 5.343 1.00 94.12 100 PHE A C 1
ATOM 812 O O . PHE A 1 100 ? -5.588 5.018 4.424 1.00 94.12 100 PHE A O 1
ATOM 819 N N . GLU A 1 101 ? -5.201 6.613 5.960 1.00 94.56 101 GLU A N 1
ATOM 820 C CA . GLU A 1 101 ? -3.789 6.840 5.595 1.00 94.56 101 GLU A CA 1
ATOM 821 C C . GLU A 1 101 ? -2.987 5.525 5.615 1.00 94.56 101 GLU A C 1
ATOM 823 O O . GLU A 1 101 ? -2.250 5.218 4.683 1.00 94.56 101 GLU A O 1
ATOM 828 N N . ALA A 1 102 ? -3.190 4.681 6.632 1.00 94.00 102 ALA A N 1
ATOM 829 C CA . ALA A 1 102 ? -2.507 3.392 6.716 1.00 94.00 102 ALA A CA 1
ATOM 830 C C . ALA A 1 102 ? -2.908 2.407 5.599 1.00 94.00 102 ALA A C 1
ATOM 832 O O . ALA A 1 102 ? -2.112 1.544 5.225 1.00 94.00 102 ALA A O 1
ATOM 833 N N . ILE A 1 103 ? -4.132 2.497 5.074 1.00 94.44 103 ILE A N 1
ATOM 834 C CA . ILE A 1 103 ? -4.583 1.676 3.941 1.00 94.44 103 ILE A CA 1
ATOM 835 C C . ILE A 1 103 ? -4.050 2.227 2.623 1.00 94.44 103 ILE A C 1
ATOM 837 O O . ILE A 1 103 ? -3.624 1.448 1.773 1.00 94.44 103 ILE A O 1
ATOM 841 N N . GLU A 1 104 ? -4.005 3.547 2.465 1.00 95.19 104 GLU A N 1
ATOM 842 C CA . GLU A 1 104 ? -3.354 4.184 1.319 1.00 95.19 104 GLU A CA 1
ATOM 843 C C . GLU A 1 104 ? -1.871 3.809 1.238 1.00 95.19 104 GLU A C 1
ATOM 845 O O . GLU A 1 104 ? -1.375 3.468 0.163 1.00 95.19 104 GLU A O 1
ATOM 850 N N . ASP A 1 105 ? -1.170 3.779 2.373 1.00 94.12 105 ASP A N 1
ATOM 851 C CA . ASP A 1 105 ? 0.221 3.326 2.435 1.00 94.12 105 ASP A CA 1
ATOM 852 C C . ASP A 1 105 ? 0.367 1.861 2.002 1.00 94.12 105 ASP A C 1
ATOM 854 O O . ASP A 1 105 ? 1.310 1.510 1.287 1.00 94.12 105 ASP A O 1
ATOM 858 N N . ARG A 1 106 ? -0.580 0.992 2.384 1.00 93.75 106 ARG A N 1
ATOM 859 C CA . ARG A 1 106 ? -0.606 -0.408 1.925 1.00 93.75 106 ARG A CA 1
ATOM 860 C C . ARG A 1 106 ? -0.829 -0.508 0.423 1.00 93.75 106 ARG A C 1
ATOM 862 O O . ARG A 1 106 ? -0.118 -1.273 -0.227 1.00 93.75 106 ARG A O 1
ATOM 869 N N . LYS A 1 107 ? -1.775 0.263 -0.122 1.00 94.94 107 LYS A N 1
ATOM 870 C CA . LYS A 1 107 ? -2.021 0.353 -1.567 1.00 94.94 107 LYS A CA 1
ATOM 871 C C . LYS A 1 107 ? -0.742 0.748 -2.298 1.00 94.94 107 LYS A C 1
ATOM 873 O O . LYS A 1 107 ? -0.283 0.010 -3.164 1.00 94.94 107 LYS A O 1
ATOM 878 N N . ARG A 1 108 ? -0.108 1.842 -1.869 1.00 94.75 108 ARG A N 1
ATOM 879 C CA . ARG A 1 108 ? 1.138 2.341 -2.461 1.00 94.75 108 ARG A CA 1
ATOM 880 C C . ARG A 1 108 ? 2.258 1.305 -2.402 1.00 94.75 108 ARG A C 1
ATOM 882 O O . ARG A 1 108 ? 2.978 1.127 -3.378 1.00 94.75 108 ARG A O 1
ATOM 889 N N . ALA A 1 109 ? 2.410 0.612 -1.275 1.00 94.12 109 ALA A N 1
ATOM 890 C CA . ALA A 1 109 ? 3.415 -0.436 -1.135 1.00 94.12 109 ALA A CA 1
ATOM 891 C C . ALA A 1 109 ? 3.150 -1.616 -2.085 1.00 94.12 109 ALA A C 1
ATOM 893 O O . ALA A 1 109 ? 4.083 -2.120 -2.706 1.00 94.12 109 ALA A O 1
ATOM 894 N N . ALA A 1 110 ? 1.894 -2.04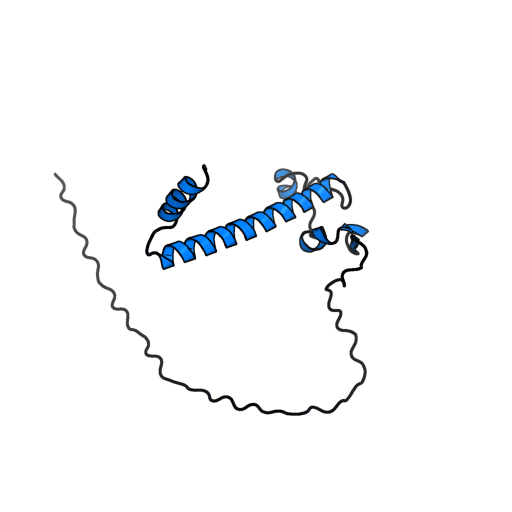3 -2.224 1.00 93.75 110 ALA A N 1
ATOM 895 C CA . ALA A 1 110 ? 1.520 -3.124 -3.130 1.00 93.75 110 ALA A CA 1
ATOM 896 C C . ALA A 1 110 ? 1.750 -2.744 -4.602 1.00 93.75 110 ALA A C 1
ATOM 898 O O . ALA A 1 110 ? 2.334 -3.524 -5.350 1.00 93.75 110 ALA A O 1
ATOM 899 N N . GLU A 1 111 ? 1.357 -1.535 -5.003 1.00 94.00 111 GLU A N 1
ATOM 900 C CA . GLU A 1 111 ? 1.585 -1.012 -6.355 1.00 94.00 111 GLU A CA 1
ATOM 901 C C . GLU A 1 111 ? 3.080 -0.897 -6.671 1.00 94.00 111 GLU A C 1
ATOM 903 O O . GLU A 1 111 ? 3.513 -1.355 -7.725 1.00 94.00 111 GLU A O 1
ATOM 908 N N . GLN A 1 112 ? 3.890 -0.399 -5.731 1.00 95.50 112 GLN A N 1
ATOM 909 C CA . GLN A 1 112 ? 5.347 -0.355 -5.892 1.00 95.50 112 GLN A CA 1
ATOM 910 C C . GLN A 1 112 ? 5.965 -1.745 -6.050 1.00 95.50 112 GLN A C 1
ATOM 912 O O . GLN A 1 112 ? 6.921 -1.905 -6.804 1.00 95.50 112 GLN A O 1
ATOM 917 N N . ILE A 1 113 ? 5.464 -2.764 -5.345 1.00 94.62 113 ILE A N 1
ATOM 918 C CA . ILE A 1 113 ? 5.949 -4.140 -5.522 1.00 94.62 113 ILE A CA 1
ATOM 919 C C . ILE A 1 113 ? 5.649 -4.615 -6.944 1.00 94.62 113 ILE A C 1
ATOM 921 O O . ILE A 1 113 ? 6.547 -5.126 -7.609 1.00 94.62 113 ILE A O 1
ATOM 925 N N . VAL A 1 114 ? 4.421 -4.405 -7.425 1.00 94.75 114 VAL A N 1
ATOM 926 C CA . VAL A 1 114 ? 4.020 -4.789 -8.785 1.00 94.75 114 VAL A CA 1
ATOM 927 C C . VAL A 1 114 ? 4.860 -4.056 -9.830 1.00 94.75 114 VAL A C 1
ATOM 929 O O . VAL A 1 114 ? 5.382 -4.701 -10.734 1.00 94.75 114 VAL A O 1
ATOM 932 N N . GLU A 1 115 ? 5.042 -2.744 -9.688 1.00 94.06 115 GLU A N 1
ATOM 933 C CA . GLU A 1 115 ? 5.852 -1.930 -10.598 1.00 94.06 115 GLU A CA 1
ATOM 934 C C . GLU A 1 115 ? 7.326 -2.358 -10.596 1.00 94.06 115 GLU A C 1
ATOM 936 O O . GLU A 1 115 ? 7.941 -2.519 -11.649 1.00 94.06 115 GLU A O 1
ATOM 941 N N . ASN A 1 116 ? 7.900 -2.618 -9.422 1.00 93.69 116 ASN A N 1
ATOM 942 C CA . ASN A 1 116 ? 9.266 -3.124 -9.326 1.00 93.69 116 ASN A CA 1
ATOM 943 C C . ASN A 1 116 ? 9.393 -4.513 -9.961 1.00 93.69 116 ASN A C 1
ATOM 945 O O . ASN A 1 116 ? 10.387 -4.804 -10.623 1.00 93.69 116 ASN A O 1
ATOM 949 N N . GLU A 1 117 ? 8.401 -5.387 -9.791 1.00 95.25 117 GLU A N 1
ATOM 950 C CA . GLU A 1 117 ? 8.400 -6.700 -10.426 1.00 95.25 117 GLU A CA 1
ATOM 951 C C . GLU A 1 117 ? 8.285 -6.613 -11.948 1.00 95.25 117 GLU A C 1
ATOM 953 O O . GLU A 1 117 ? 9.018 -7.319 -12.644 1.00 95.25 117 GLU A O 1
ATOM 958 N N . THR A 1 118 ? 7.392 -5.775 -12.483 1.00 95.31 118 THR A N 1
ATOM 959 C CA . THR A 1 118 ? 7.267 -5.572 -13.933 1.00 95.31 118 THR A CA 1
ATOM 960 C C . THR A 1 118 ? 8.547 -4.974 -14.495 1.00 95.31 118 THR A C 1
ATOM 962 O O . THR A 1 118 ? 9.099 -5.539 -15.441 1.00 95.31 118 THR A O 1
ATOM 965 N N . TYR A 1 119 ? 9.095 -3.946 -13.841 1.00 92.00 119 TYR A N 1
ATOM 966 C CA . TYR A 1 119 ? 10.394 -3.364 -14.164 1.00 92.00 119 TYR A CA 1
ATOM 967 C C . TYR A 1 119 ? 11.477 -4.445 -14.219 1.00 92.00 119 TYR A C 1
ATOM 969 O O . TYR A 1 119 ? 12.106 -4.650 -15.257 1.00 92.00 119 TYR A O 1
ATOM 977 N N . MET A 1 120 ? 11.653 -5.223 -13.148 1.00 91.12 120 MET A N 1
ATOM 978 C CA . MET A 1 120 ? 12.668 -6.278 -13.095 1.00 91.12 120 MET A CA 1
ATOM 979 C C . MET A 1 120 ? 12.452 -7.358 -14.162 1.00 91.12 120 MET A C 1
ATOM 981 O O . MET A 1 120 ? 13.428 -7.845 -14.741 1.00 91.12 120 MET A O 1
ATOM 985 N N . ARG A 1 121 ? 11.202 -7.738 -14.458 1.00 94.25 121 ARG A N 1
ATOM 986 C CA . ARG A 1 121 ? 10.873 -8.722 -15.505 1.00 94.25 121 ARG A CA 1
ATOM 987 C C . ARG A 1 121 ? 11.228 -8.207 -16.895 1.00 94.25 121 ARG A C 1
ATOM 989 O O . ARG A 1 121 ? 11.921 -8.917 -17.624 1.00 94.25 121 ARG A O 1
ATOM 996 N N . GLU A 1 122 ? 10.798 -7.000 -17.249 1.00 92.69 122 GLU A N 1
ATOM 997 C CA . GLU A 1 122 ? 11.079 -6.372 -18.547 1.00 92.69 122 GLU A CA 1
ATOM 998 C C . GLU A 1 122 ? 12.581 -6.232 -18.775 1.00 92.69 122 GLU A C 1
ATOM 1000 O O . GLU A 1 122 ? 13.125 -6.637 -19.806 1.00 92.69 122 GLU A O 1
ATOM 1005 N N . TRP A 1 123 ? 13.276 -5.726 -17.763 1.00 87.81 123 TRP A N 1
ATOM 1006 C CA . TRP A 1 123 ? 14.713 -5.537 -17.787 1.00 87.81 123 TRP A CA 1
ATOM 1007 C C . TRP A 1 123 ? 15.487 -6.846 -17.904 1.00 87.81 123 TRP A C 1
ATOM 1009 O O . TRP A 1 123 ? 16.431 -6.953 -18.691 1.00 87.81 123 TRP A O 1
ATOM 1019 N N . THR A 1 124 ? 15.063 -7.874 -17.173 1.00 93.38 124 THR A N 1
ATOM 1020 C CA . THR A 1 124 ? 15.656 -9.210 -17.274 1.00 93.38 124 THR A CA 1
ATOM 1021 C C . THR A 1 124 ? 15.392 -9.836 -18.644 1.00 93.38 124 THR A C 1
ATOM 1023 O O . THR A 1 124 ? 16.280 -10.476 -19.210 1.00 93.38 124 THR A O 1
ATOM 1026 N N . ALA A 1 125 ? 14.197 -9.651 -19.211 1.00 93.94 125 ALA A N 1
ATOM 1027 C CA . ALA A 1 125 ? 13.867 -10.130 -20.551 1.00 93.94 125 ALA A CA 1
ATOM 1028 C C . ALA A 1 125 ? 14.738 -9.448 -21.616 1.00 93.94 125 ALA A C 1
ATOM 1030 O O . ALA A 1 125 ? 15.294 -10.125 -22.482 1.00 93.94 125 ALA A O 1
ATOM 1031 N N . ARG A 1 126 ? 14.948 -8.133 -21.499 1.00 92.44 126 ARG A N 1
ATOM 1032 C CA . ARG A 1 126 ? 15.837 -7.368 -22.382 1.00 92.44 126 ARG A CA 1
ATOM 1033 C C . ARG A 1 126 ? 17.297 -7.810 -22.256 1.00 92.44 126 ARG A C 1
ATOM 1035 O O . ARG A 1 126 ? 17.973 -7.973 -23.267 1.00 92.44 126 ARG A O 1
ATOM 1042 N N . ALA A 1 127 ? 17.762 -8.071 -21.032 1.00 92.50 127 ALA A N 1
ATOM 1043 C CA . ALA A 1 127 ? 19.097 -8.610 -20.759 1.00 92.50 127 ALA A CA 1
ATOM 1044 C C . ALA A 1 127 ? 19.320 -9.955 -21.452 1.00 92.50 127 ALA A C 1
ATOM 1046 O O . ALA A 1 127 ? 20.310 -10.128 -22.162 1.00 92.50 127 ALA A O 1
ATOM 1047 N N . LYS A 1 128 ? 18.350 -10.869 -21.332 1.00 93.44 128 LYS A N 1
ATOM 1048 C CA . LYS A 1 128 ? 18.373 -12.161 -22.027 1.00 93.44 128 LYS A CA 1
ATOM 1049 C C . LYS A 1 128 ? 18.376 -12.002 -23.547 1.00 93.44 128 LYS A C 1
ATOM 1051 O O . LYS A 1 128 ? 19.168 -12.668 -24.205 1.00 93.44 128 LYS A O 1
ATOM 1056 N N . LEU A 1 129 ? 17.541 -11.114 -24.090 1.00 94.69 129 LEU A N 1
ATOM 1057 C CA . LEU A 1 129 ? 17.455 -10.860 -25.532 1.00 94.69 129 LEU A CA 1
ATOM 1058 C C . LEU A 1 129 ? 18.788 -10.378 -26.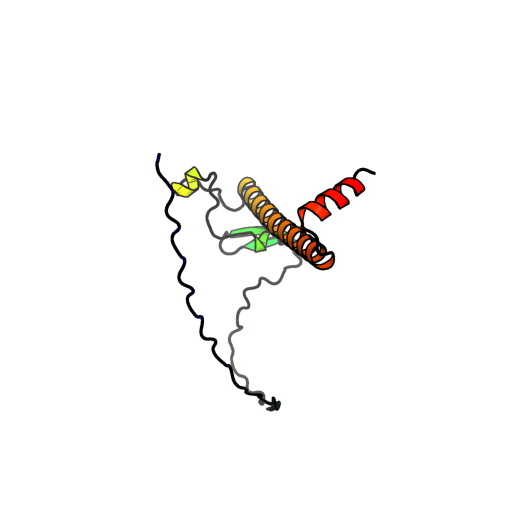116 1.00 94.69 129 LEU A C 1
ATOM 1060 O O . LEU A 1 129 ? 19.146 -10.749 -27.228 1.00 94.69 129 LEU A O 1
ATOM 1064 N N . TRP A 1 130 ? 19.525 -9.554 -25.373 1.00 92.12 130 TRP A N 1
ATOM 1065 C CA . TRP A 1 130 ? 20.797 -8.987 -25.824 1.00 92.12 130 TRP A CA 1
ATOM 1066 C C . TRP A 1 130 ? 22.022 -9.810 -25.409 1.00 92.12 130 TRP A C 1
ATOM 1068 O O . TRP A 1 130 ? 23.144 -9.435 -25.742 1.00 92.12 130 TRP A O 1
ATOM 1078 N N . GLY A 1 131 ? 21.837 -10.917 -24.681 1.00 93.69 131 GLY A N 1
ATOM 1079 C CA . GLY A 1 131 ? 22.942 -11.716 -24.146 1.00 93.69 131 GLY A CA 1
ATOM 1080 C C . GLY A 1 131 ? 23.811 -10.955 -23.136 1.00 93.69 131 GLY A C 1
ATOM 1081 O O . GLY A 1 131 ? 24.983 -11.279 -22.960 1.00 93.69 131 GLY A O 1
ATOM 1082 N N . THR A 1 132 ? 23.263 -9.924 -22.487 1.00 92.94 132 THR A N 1
ATOM 1083 C CA . THR A 1 132 ? 23.967 -9.090 -21.502 1.00 92.94 132 THR A CA 1
ATOM 1084 C C . THR A 1 132 ? 23.405 -9.294 -20.097 1.00 92.94 132 THR A C 1
ATOM 1086 O O . THR A 1 132 ? 22.402 -9.973 -19.894 1.00 92.94 132 THR A O 1
ATOM 1089 N N . SER A 1 133 ? 24.039 -8.687 -19.093 1.00 88.69 133 SER A N 1
ATOM 1090 C CA . SER A 1 133 ? 23.513 -8.655 -17.726 1.00 88.69 133 SER A CA 1
ATOM 1091 C C . SER A 1 133 ? 22.573 -7.466 -17.499 1.00 88.69 133 SER A C 1
ATOM 1093 O O . SER A 1 1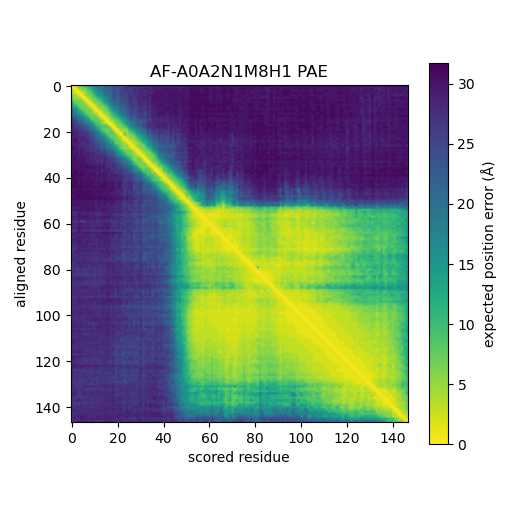33 ? 22.641 -6.461 -18.209 1.00 88.69 133 SER A O 1
ATOM 1095 N N . PHE A 1 134 ? 21.733 -7.572 -16.466 1.00 85.19 134 PHE A N 1
ATOM 1096 C CA . PHE A 1 134 ? 20.835 -6.509 -16.001 1.00 85.19 134 PHE A CA 1
ATOM 1097 C C . PHE A 1 134 ? 21.584 -5.182 -15.760 1.00 85.19 134 PHE A C 1
ATOM 1099 O O . PHE A 1 134 ? 21.290 -4.194 -16.430 1.00 85.19 134 PHE A O 1
ATOM 1106 N N . ASN A 1 135 ? 22.634 -5.190 -14.920 1.00 85.06 135 ASN A N 1
ATOM 1107 C CA . ASN A 1 135 ? 23.435 -3.993 -14.608 1.00 85.06 135 ASN A CA 1
ATOM 1108 C C . ASN A 1 135 ? 24.023 -3.322 -15.856 1.00 85.06 135 ASN A C 1
ATOM 1110 O O . ASN A 1 135 ? 24.170 -2.103 -15.902 1.00 85.06 135 ASN A O 1
ATOM 1114 N N . SER A 1 136 ? 24.393 -4.110 -16.871 1.00 83.69 136 SER A N 1
ATOM 1115 C CA . SER A 1 136 ? 24.980 -3.562 -18.094 1.00 83.69 136 SER A CA 1
ATOM 1116 C C . SER A 1 136 ? 23.963 -2.755 -1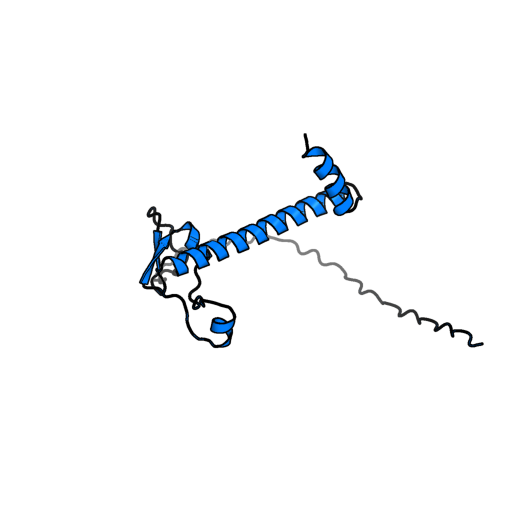8.894 1.00 83.69 136 SER A C 1
ATOM 1118 O O . SER A 1 136 ? 24.298 -1.687 -19.407 1.00 83.69 136 SER A O 1
ATOM 1120 N N . ILE A 1 137 ? 22.719 -3.229 -18.982 1.00 83.38 137 ILE A N 1
ATOM 1121 C CA . ILE A 1 137 ? 21.653 -2.460 -19.624 1.00 83.38 137 ILE A CA 1
ATOM 1122 C C . ILE A 1 137 ? 21.323 -1.232 -18.765 1.00 83.38 137 ILE A C 1
ATOM 1124 O O . ILE A 1 137 ? 21.060 -0.170 -19.323 1.00 83.38 137 ILE A O 1
ATOM 1128 N N . GLU A 1 138 ? 21.356 -1.356 -17.430 1.00 82.38 138 GLU A N 1
ATOM 1129 C CA . GLU A 1 138 ? 20.882 -0.296 -16.529 1.00 82.38 138 GLU A CA 1
ATOM 1130 C C . GLU A 1 138 ? 21.783 0.912 -16.661 1.00 82.38 138 GLU A C 1
ATOM 1132 O O . GLU A 1 138 ? 21.323 2.011 -16.961 1.00 82.38 138 GLU A O 1
ATOM 1137 N N . HIS A 1 139 ? 23.086 0.653 -16.610 1.00 81.31 139 HIS A N 1
ATOM 1138 C CA . HIS A 1 139 ? 24.105 1.639 -16.896 1.00 81.31 139 HIS A CA 1
ATOM 1139 C C . HIS A 1 139 ? 23.903 2.281 -18.282 1.00 81.31 139 HIS A C 1
ATOM 1141 O O . HIS A 1 139 ? 23.904 3.502 -18.393 1.00 81.31 139 HIS A O 1
ATOM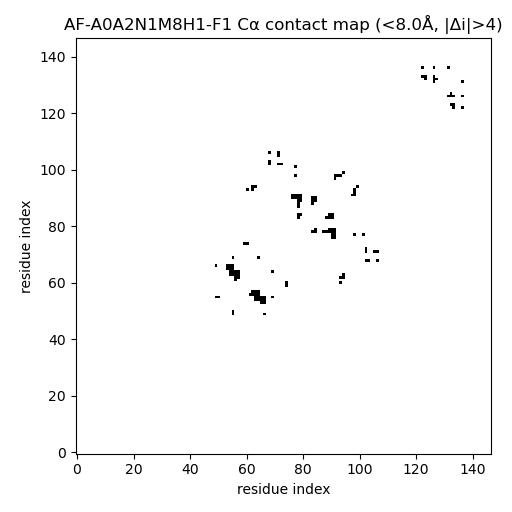 1147 N N . ARG A 1 140 ? 23.665 1.494 -19.345 1.00 79.75 140 ARG A N 1
ATOM 1148 C CA . ARG A 1 140 ? 23.469 2.026 -20.712 1.00 79.75 140 ARG A CA 1
ATOM 1149 C C . ARG A 1 140 ? 22.248 2.944 -20.841 1.00 79.75 140 ARG A C 1
ATOM 1151 O O . ARG A 1 140 ? 22.334 3.942 -21.544 1.00 79.75 140 ARG A O 1
ATOM 1158 N N . VAL A 1 141 ? 21.125 2.618 -20.202 1.00 79.88 141 VAL A N 1
ATOM 1159 C CA . VAL A 1 141 ? 19.892 3.426 -20.285 1.00 79.88 141 VAL A CA 1
ATOM 1160 C C . VAL A 1 141 ? 19.942 4.623 -19.340 1.00 79.88 141 VAL A C 1
ATOM 1162 O O . VAL A 1 141 ? 19.440 5.685 -19.695 1.00 79.88 141 VAL A O 1
ATOM 1165 N N . ALA A 1 142 ? 20.571 4.489 -18.171 1.00 77.06 142 ALA A N 1
ATOM 1166 C CA . ALA A 1 142 ? 20.763 5.601 -17.243 1.00 77.06 142 ALA A CA 1
ATOM 1167 C C . ALA A 1 142 ? 21.533 6.759 -17.901 1.00 77.06 142 ALA A C 1
ATOM 1169 O O . ALA A 1 142 ? 21.134 7.908 -17.749 1.00 77.06 142 ALA A O 1
ATOM 1170 N N . HIS A 1 143 ? 22.549 6.459 -18.723 1.00 65.44 143 HIS A N 1
ATOM 1171 C CA . HIS A 1 143 ? 23.275 7.464 -19.518 1.00 65.44 143 HIS A CA 1
ATOM 1172 C C . HIS A 1 143 ? 22.410 8.175 -20.576 1.00 65.44 143 HIS A C 1
ATOM 1174 O O . HIS A 1 143 ? 22.750 9.278 -20.987 1.00 65.44 143 HIS A O 1
ATOM 1180 N N . LEU A 1 144 ? 21.288 7.585 -21.004 1.00 68.00 144 LEU A N 1
ATOM 1181 C CA . LEU A 1 144 ? 20.379 8.174 -22.000 1.00 68.00 144 LEU A CA 1
ATOM 1182 C C . LEU A 1 144 ? 19.253 9.020 -21.382 1.00 68.00 144 LEU A C 1
ATOM 1184 O O . LEU A 1 144 ? 18.615 9.773 -22.105 1.00 68.00 144 LEU A O 1
ATOM 1188 N N . ARG A 1 145 ? 18.995 8.906 -20.071 1.00 61.91 145 ARG A N 1
ATOM 1189 C CA . ARG A 1 145 ? 17.943 9.665 -19.359 1.00 61.91 145 ARG A CA 1
ATOM 1190 C C . ARG A 1 145 ? 18.409 11.029 -18.822 1.00 61.91 145 ARG A C 1
ATOM 1192 O O . ARG A 1 145 ? 17.624 11.706 -18.170 1.00 61.91 145 ARG A O 1
ATOM 1199 N N . ILE A 1 146 ? 19.671 11.407 -19.047 1.00 61.50 146 ILE A N 1
ATOM 1200 C CA . ILE A 1 146 ? 20.289 12.644 -18.519 1.00 61.50 146 ILE A CA 1
ATOM 1201 C C . ILE A 1 146 ? 20.285 13.793 -19.561 1.00 61.50 146 ILE A C 1
ATOM 1203 O O . ILE A 1 146 ? 20.822 14.866 -19.305 1.00 61.50 146 ILE A O 1
ATOM 1207 N N . TYR A 1 147 ? 19.632 13.614 -20.711 1.00 45.16 147 TYR A N 1
ATOM 1208 C CA . TYR A 1 147 ? 19.438 14.651 -21.735 1.00 45.16 147 TYR A CA 1
ATOM 1209 C C . TYR A 1 147 ? 17.954 14.955 -21.919 1.00 45.16 147 TYR A C 1
ATOM 1211 O O . TYR A 1 147 ? 17.646 16.126 -22.230 1.00 45.16 147 TYR A O 1
#

Secondary structure (DSSP, 8-state):
-PPPP--PPP---PPP------------------------------S----SSSEEEETTTTEEEEGGGGGG--SS--BSSHHHHHTT--BPPTTSHHHHHHHHHHHHHHHHHHHHHHHHHHHHHHHHHHT--HHHHHHHHHTTTT-

pLDDT: mean 74.3, std 21.76, range [34.25, 95.5]

Solvent-accessible surface area (backbone atoms only — not comparable to full-atom values): 9864 Å² total; per-residue (Å²): 140,85,81,86,81,84,82,80,80,81,82,82,83,86,80,82,84,88,82,82,85,81,90,78,81,86,77,89,82,88,73,90,80,78,91,76,85,82,87,76,75,80,79,75,70,84,64,77,74,82,57,95,49,70,46,43,77,37,82,91,73,75,38,80,40,48,55,91,47,55,90,55,63,66,96,66,82,51,44,78,38,75,68,27,52,76,66,69,53,62,55,50,57,83,84,36,71,69,38,52,52,56,35,53,52,50,44,52,52,52,52,50,51,52,51,51,49,51,50,52,50,54,46,47,51,52,15,61,75,70,75,50,53,53,70,60,52,49,56,60,50,55,70,64,73,79,118

Organism: NCBI:txid588596

Foldseek 3Di:
DDDDDDDDDDDDDDDDDDDDDDDDDDDDDDDDDDDDDDDDDPPPPPPPDPDPPQWDQDVLLRDTGGPLLVVQDDPDFAAPDPVCVVVVHDTDRPPDPVNVVVSVVSSVVVVVVVVVVVVVVVLVVVCVVVVHDSVVVVVVVVVVVPD

Radius of gyration: 28.89 Å; Cα contacts (8 Å, |Δi|>4): 72; chains: 1; bounding box: 92×57×51 Å